Protein AF-A0A6B3EW42-F1 (afdb_monomer_lite)

Secondary structure (DSSP, 8-state):
----------TT--SHHHHHHHHHHHHHHHT-TTSEEEEEEEEGGGEEEEEEEEETTSPPEEEES-HHHHTTSHHHHHH-

Radius of gyration: 12.4 Å; chains: 1; bounding box: 29×25×30 Å

Sequence (80 aa):
DGWEASDTELDDVETLSDLTDLAREYAERTGAEDDTVLVYVEQEEGAWFGLVRVDGEDDPRVYVSAAQAAARSSYGEILL

Foldseek 3Di:
DDDDDDDDDCPVPQAPVSVQVVQCVVCVVVVNLQAKGWDFDADPPGHTFKIWIDRRPDDIDIDGNDLPVLVVDSVSVRRD

pLDDT: mean 91.96, std 5.32, range [69.5, 98.31]

Structure (mmCIF, N/CA/C/O backbone):
data_AF-A0A6B3EW42-F1
#
_entry.id   AF-A0A6B3EW42-F1
#
loop_
_atom_site.group_PDB
_atom_site.id
_atom_site.type_symbol
_atom_site.label_atom_id
_atom_site.label_alt_id
_atom_sit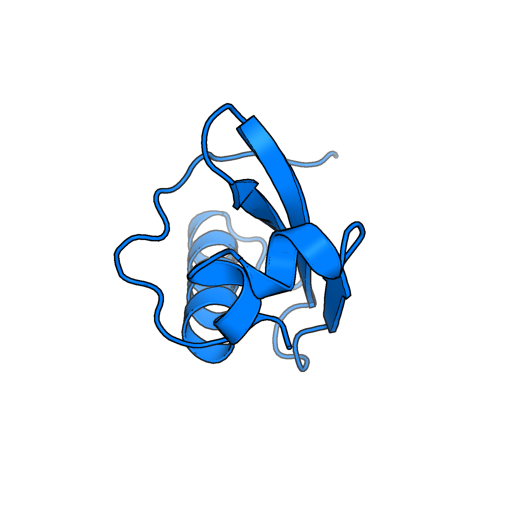e.label_comp_id
_atom_site.label_asym_id
_atom_site.label_entity_id
_atom_site.label_seq_id
_atom_site.pdbx_PDB_ins_code
_atom_site.Cartn_x
_atom_site.Cartn_y
_atom_site.Cartn_z
_atom_site.occupancy
_atom_site.B_iso_or_equiv
_atom_site.auth_seq_id
_atom_site.auth_comp_id
_atom_site.auth_asym_id
_atom_site.auth_atom_id
_atom_site.pdbx_PDB_model_num
ATOM 1 N N . ASP A 1 1 ? -13.709 16.388 4.138 1.00 69.50 1 ASP A N 1
ATOM 2 C CA . ASP A 1 1 ? -14.065 15.279 3.231 1.00 69.50 1 ASP A CA 1
ATOM 3 C C . ASP A 1 1 ? -13.091 15.224 2.072 1.00 69.50 1 ASP A C 1
ATOM 5 O O . ASP A 1 1 ? -13.241 15.959 1.100 1.00 69.50 1 ASP A O 1
ATOM 9 N N . GLY A 1 2 ? -12.036 14.431 2.208 1.00 86.75 2 GLY A N 1
ATOM 10 C CA . GLY A 1 2 ? -10.994 14.307 1.195 1.00 86.75 2 GLY A CA 1
ATOM 11 C C . GLY A 1 2 ? -9.871 13.403 1.680 1.00 86.75 2 GLY A C 1
ATOM 12 O O . GLY A 1 2 ? -9.855 13.021 2.844 1.00 86.75 2 GLY A O 1
ATOM 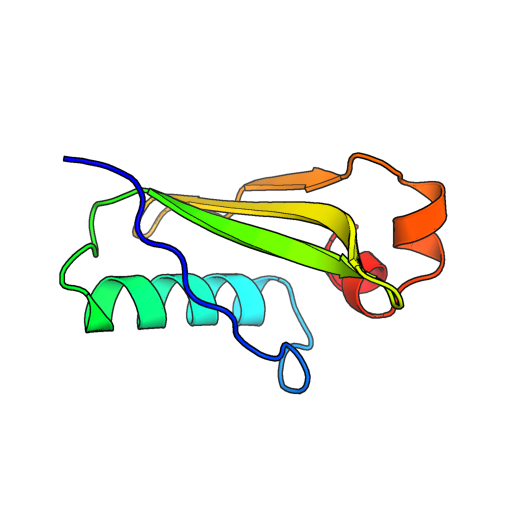13 N N . TRP A 1 3 ? -8.951 13.080 0.777 1.00 92.69 3 TRP A N 1
ATOM 14 C CA . TRP A 1 3 ? -7.757 12.308 1.103 1.00 92.69 3 TRP A CA 1
ATOM 15 C C . TRP A 1 3 ? -6.784 13.141 1.937 1.00 92.69 3 TRP A C 1
ATOM 17 O O . TRP A 1 3 ? -6.519 14.299 1.603 1.00 92.69 3 TRP A O 1
ATOM 27 N N . GLU A 1 4 ? -6.235 12.532 2.983 1.00 92.00 4 GLU A N 1
ATOM 28 C CA . GLU A 1 4 ? -5.054 13.027 3.683 1.00 92.00 4 GLU A CA 1
ATOM 29 C C . GLU A 1 4 ? -3.827 12.265 3.173 1.00 92.00 4 GLU A C 1
ATOM 31 O O . GLU A 1 4 ? -3.903 11.070 2.893 1.00 92.00 4 GLU A O 1
ATOM 36 N N . ALA A 1 5 ? -2.714 12.974 2.991 1.00 91.94 5 ALA A N 1
ATOM 37 C CA . ALA A 1 5 ? -1.468 12.399 2.506 1.00 91.94 5 ALA A CA 1
ATOM 38 C C . ALA A 1 5 ? -0.378 12.544 3.567 1.00 91.94 5 ALA A C 1
ATOM 40 O O . ALA A 1 5 ? -0.276 13.581 4.227 1.00 91.94 5 ALA A O 1
ATOM 41 N N . SER A 1 6 ? 0.456 11.518 3.682 1.00 91.56 6 SER A N 1
ATOM 42 C CA . SER A 1 6 ? 1.654 11.509 4.513 1.00 91.56 6 SER A CA 1
ATOM 43 C C . SER A 1 6 ? 2.771 10.806 3.758 1.00 91.56 6 SER A C 1
ATOM 45 O O . SER A 1 6 ? 2.534 9.763 3.154 1.00 91.56 6 SER A O 1
ATOM 47 N N . ASP A 1 7 ? 3.977 11.358 3.838 1.00 91.81 7 ASP A N 1
ATOM 48 C CA . ASP A 1 7 ? 5.199 10.672 3.424 1.00 91.81 7 ASP A CA 1
ATOM 49 C C . ASP A 1 7 ? 5.700 9.774 4.558 1.00 91.81 7 ASP A C 1
ATOM 51 O O . ASP A 1 7 ? 5.571 10.112 5.741 1.00 91.81 7 ASP A O 1
ATOM 55 N N . THR A 1 8 ? 6.261 8.625 4.193 1.00 91.06 8 THR A N 1
ATOM 56 C CA . THR A 1 8 ? 6.892 7.680 5.115 1.00 91.06 8 THR A CA 1
ATOM 57 C C . THR A 1 8 ? 7.979 6.906 4.379 1.00 91.06 8 THR A C 1
ATOM 59 O O . THR A 1 8 ? 7.844 6.622 3.188 1.00 91.06 8 THR A O 1
ATOM 62 N N . GLU A 1 9 ? 9.073 6.610 5.072 1.00 89.00 9 GLU A N 1
ATOM 63 C CA . GLU A 1 9 ? 10.161 5.809 4.521 1.00 89.00 9 GLU A CA 1
ATOM 64 C C . GLU A 1 9 ? 9.824 4.317 4.693 1.00 89.00 9 GLU A C 1
ATOM 66 O O . GLU A 1 9 ? 9.264 3.917 5.713 1.00 89.00 9 GLU A O 1
ATOM 71 N N . LEU A 1 10 ? 10.127 3.494 3.685 1.00 89.50 10 LEU A N 1
ATOM 72 C CA . LEU A 1 10 ? 9.779 2.064 3.663 1.00 89.50 10 LEU A CA 1
ATOM 73 C C . LEU A 1 10 ? 10.969 1.157 4.032 1.00 89.50 10 LEU A C 1
ATOM 75 O O . LEU A 1 10 ? 10.958 -0.026 3.704 1.00 89.50 10 LEU A O 1
ATOM 79 N N . ASP A 1 11 ? 11.998 1.690 4.695 1.00 87.94 11 ASP A N 1
ATOM 80 C CA . ASP A 1 11 ? 13.238 0.958 4.998 1.00 87.94 11 ASP A CA 1
ATOM 81 C C . ASP A 1 11 ? 13.033 -0.280 5.886 1.00 87.94 11 ASP A C 1
ATOM 83 O O . ASP A 1 11 ? 13.803 -1.234 5.793 1.00 87.94 11 ASP A O 1
ATOM 87 N N . ASP A 1 12 ? 11.995 -0.275 6.727 1.00 88.44 12 ASP A N 1
ATOM 88 C CA . ASP A 1 12 ? 11.656 -1.378 7.637 1.00 88.44 12 ASP A CA 1
ATOM 89 C C . ASP A 1 12 ? 10.650 -2.379 7.031 1.00 88.44 12 ASP A C 1
ATOM 91 O O . ASP A 1 12 ? 10.194 -3.299 7.708 1.00 88.44 12 ASP A O 1
ATOM 95 N N . VAL A 1 13 ? 10.271 -2.205 5.761 1.00 93.12 13 VAL A N 1
ATOM 96 C CA . VAL A 1 13 ? 9.280 -3.050 5.085 1.00 93.12 13 VAL A CA 1
ATOM 97 C C . VAL A 1 13 ? 9.979 -4.170 4.319 1.00 93.12 13 VAL A C 1
ATOM 99 O O . VAL A 1 13 ? 10.732 -3.921 3.378 1.00 93.12 13 VAL A O 1
ATOM 102 N N . GLU A 1 14 ? 9.653 -5.419 4.652 1.00 93.38 14 GLU A N 1
ATOM 103 C CA . GLU A 1 14 ? 10.246 -6.604 4.019 1.00 93.38 14 GLU A CA 1
ATOM 104 C C . GLU A 1 14 ? 9.209 -7.451 3.260 1.00 93.38 14 GLU A C 1
ATOM 106 O O . GLU A 1 14 ? 9.556 -8.252 2.391 1.00 93.38 14 GLU A O 1
ATOM 111 N N . THR A 1 15 ? 7.923 -7.284 3.568 1.00 95.19 15 THR A N 1
ATOM 112 C CA . THR A 1 15 ? 6.825 -8.103 3.051 1.00 95.19 15 THR A CA 1
ATOM 113 C C . THR A 1 15 ? 5.560 -7.287 2.781 1.00 95.19 15 THR A C 1
ATOM 115 O O . THR A 1 15 ? 5.396 -6.151 3.224 1.00 95.19 15 THR A O 1
ATOM 118 N N . LEU A 1 16 ? 4.607 -7.891 2.058 1.00 96.31 16 LEU A N 1
ATOM 119 C CA . LEU A 1 16 ? 3.302 -7.269 1.819 1.00 96.31 16 LEU A CA 1
ATOM 120 C C . LEU A 1 16 ? 2.507 -7.096 3.124 1.00 96.31 16 LEU A C 1
ATOM 122 O O . LEU A 1 16 ? 1.690 -6.179 3.222 1.00 96.31 16 LEU A O 1
ATOM 126 N N . SER A 1 17 ? 2.748 -7.958 4.121 1.00 96.19 17 SER A N 1
ATOM 127 C CA . SER A 1 17 ? 2.154 -7.795 5.451 1.00 96.19 17 SER A CA 1
ATOM 128 C C . SER A 1 17 ? 2.653 -6.509 6.091 1.00 96.19 17 SER A C 1
ATOM 130 O O . SER A 1 17 ? 1.826 -5.724 6.527 1.00 96.19 17 SER A O 1
ATOM 132 N N . ASP A 1 18 ? 3.956 -6.225 6.023 1.00 96.38 18 ASP A N 1
ATOM 133 C CA . ASP A 1 18 ? 4.530 -5.016 6.628 1.00 96.38 18 ASP A CA 1
ATOM 134 C C . ASP A 1 18 ? 3.945 -3.735 6.005 1.00 96.38 18 ASP A C 1
ATOM 136 O O . ASP A 1 18 ? 3.611 -2.793 6.719 1.00 96.38 18 ASP A O 1
ATOM 140 N N . LEU A 1 19 ? 3.710 -3.714 4.683 1.00 96.19 19 LEU A N 1
ATOM 141 C CA . LEU A 1 19 ? 2.994 -2.606 4.021 1.00 96.19 19 LEU A CA 1
ATOM 142 C C . LEU A 1 19 ? 1.538 -2.480 4.485 1.00 96.19 19 LEU A C 1
ATOM 144 O O . LEU A 1 19 ? 1.003 -1.375 4.581 1.00 96.19 19 LEU A O 1
ATOM 148 N N . THR A 1 20 ? 0.881 -3.612 4.723 1.00 97.31 20 THR A N 1
ATOM 149 C CA . THR A 1 20 ? -0.511 -3.643 5.184 1.00 97.31 20 THR A CA 1
ATOM 150 C C . THR A 1 20 ? -0.612 -3.150 6.623 1.00 97.31 20 THR A C 1
ATOM 152 O O . THR A 1 20 ? -1.499 -2.358 6.939 1.00 97.31 20 THR A O 1
ATOM 155 N N . ASP A 1 21 ? 0.320 -3.569 7.474 1.00 96.19 21 ASP A N 1
ATOM 156 C CA . ASP A 1 21 ? 0.412 -3.160 8.870 1.00 96.19 21 ASP A CA 1
ATOM 157 C C . ASP A 1 21 ? 0.749 -1.664 8.980 1.00 96.19 21 ASP A C 1
ATOM 159 O O . ASP A 1 21 ? 0.085 -0.947 9.726 1.00 96.19 21 ASP A O 1
ATOM 163 N N . LEU A 1 22 ? 1.662 -1.150 8.147 1.00 95.88 22 LEU A N 1
ATOM 164 C CA . LEU A 1 22 ? 1.956 0.286 8.042 1.00 95.88 22 LEU A CA 1
ATOM 165 C C . LEU A 1 22 ? 0.707 1.112 7.681 1.00 95.88 22 LEU A C 1
ATOM 167 O O . LEU A 1 22 ? 0.456 2.171 8.260 1.00 95.88 22 LEU A O 1
ATOM 171 N N . ALA A 1 23 ? -0.097 0.631 6.729 1.00 96.25 23 ALA A N 1
ATOM 172 C CA . ALA A 1 23 ? -1.335 1.296 6.331 1.00 96.25 23 ALA A CA 1
ATOM 173 C C . ALA A 1 23 ? -2.373 1.319 7.466 1.00 96.25 23 ALA A C 1
ATOM 175 O O . ALA A 1 23 ? -3.040 2.336 7.671 1.00 96.25 23 ALA A O 1
ATOM 176 N N . ARG A 1 24 ? -2.495 0.218 8.219 1.00 96.62 24 ARG A N 1
ATOM 177 C CA . ARG A 1 24 ? -3.413 0.110 9.362 1.00 96.62 24 ARG A CA 1
ATOM 178 C C . ARG A 1 24 ? -2.976 0.981 10.532 1.00 96.62 24 ARG A C 1
ATOM 180 O O . ARG A 1 24 ? -3.804 1.714 11.061 1.00 96.62 24 ARG A O 1
ATOM 187 N N . GLU A 1 25 ? -1.684 1.020 10.850 1.00 95.50 25 GLU A N 1
ATOM 188 C CA . GLU A 1 25 ? -1.158 1.913 11.890 1.00 95.50 25 GLU A CA 1
ATOM 189 C C . GLU A 1 25 ? -1.443 3.388 11.552 1.00 95.50 25 GLU A C 1
ATOM 191 O O . GLU A 1 25 ? -1.838 4.180 12.414 1.00 95.50 25 GLU A O 1
ATOM 196 N N . TYR A 1 26 ? -1.302 3.771 10.277 1.00 95.38 26 TYR A N 1
ATOM 197 C CA . TYR A 1 26 ? -1.679 5.108 9.821 1.00 95.38 26 TYR A CA 1
ATOM 198 C C . TYR A 1 26 ? -3.179 5.387 10.023 1.00 95.38 26 TYR A C 1
ATOM 200 O O . TYR A 1 26 ? -3.539 6.461 10.522 1.00 95.38 26 TYR A O 1
ATOM 208 N N . ALA A 1 27 ? -4.048 4.435 9.670 1.00 95.75 27 ALA A N 1
ATOM 209 C CA . ALA A 1 27 ? -5.493 4.544 9.864 1.00 95.75 27 ALA A CA 1
ATOM 210 C C . ALA A 1 27 ? -5.854 4.707 11.349 1.00 95.75 27 ALA A C 1
ATOM 212 O O . ALA A 1 27 ? -6.566 5.643 11.711 1.00 95.75 27 ALA A O 1
ATOM 213 N N . GLU A 1 28 ? -5.286 3.879 12.228 1.00 95.94 28 GLU A N 1
ATOM 214 C CA . GLU A 1 28 ? -5.463 3.973 13.682 1.00 95.94 28 GLU A CA 1
ATOM 215 C C . GLU A 1 28 ? -5.022 5.342 14.221 1.00 95.94 28 GLU A C 1
ATOM 217 O O . GLU A 1 28 ? -5.727 5.982 15.004 1.00 95.94 28 GLU A O 1
ATOM 222 N N . ARG A 1 29 ? -3.871 5.850 13.764 1.00 94.62 29 ARG A N 1
ATOM 223 C CA . ARG A 1 29 ? -3.332 7.147 14.203 1.00 94.62 29 ARG A CA 1
ATOM 224 C C . ARG A 1 29 ? -4.190 8.336 13.763 1.00 94.62 29 ARG A C 1
ATOM 226 O O . ARG A 1 29 ? -4.131 9.395 14.394 1.00 94.62 29 ARG A O 1
ATOM 233 N N . THR A 1 30 ? -4.945 8.188 12.680 1.00 93.94 30 THR A N 1
ATOM 234 C CA . THR A 1 30 ? -5.794 9.241 12.103 1.00 93.94 30 THR A CA 1
ATOM 235 C C . THR A 1 30 ? -7.282 9.073 12.427 1.00 93.94 30 THR A C 1
ATOM 237 O O . THR A 1 30 ? -8.054 10.000 12.181 1.00 93.94 30 THR A O 1
ATOM 240 N N . GLY A 1 31 ? -7.678 7.959 13.055 1.00 94.12 31 GLY A N 1
ATOM 241 C CA . GLY A 1 31 ? -9.075 7.631 13.359 1.00 94.12 31 GLY A CA 1
ATOM 242 C C . GLY A 1 31 ? -9.883 7.239 12.119 1.00 94.12 31 GLY A C 1
ATOM 243 O O . GLY A 1 31 ? -11.066 7.565 12.029 1.00 94.12 31 GLY A O 1
ATOM 244 N N . ALA A 1 32 ? -9.215 6.615 11.148 1.00 92.88 32 ALA A N 1
ATOM 245 C CA . ALA A 1 32 ? -9.734 6.231 9.839 1.00 92.88 32 ALA A CA 1
ATOM 246 C C . ALA A 1 32 ? -9.733 4.698 9.660 1.00 92.88 32 ALA A C 1
ATOM 248 O O . ALA A 1 32 ? -9.525 4.198 8.560 1.00 92.88 32 ALA A O 1
ATOM 249 N N . GLU A 1 33 ? -9.916 3.941 10.750 1.00 94.94 33 GLU A N 1
ATOM 250 C CA . GLU A 1 33 ? -9.778 2.471 10.793 1.00 94.94 33 GLU A CA 1
ATOM 251 C C . GLU A 1 33 ? -10.682 1.733 9.788 1.00 94.94 33 GLU A C 1
ATOM 253 O O . GLU A 1 33 ? -10.302 0.689 9.261 1.00 94.94 33 GLU A O 1
ATOM 258 N N . ASP A 1 34 ? -11.860 2.293 9.502 1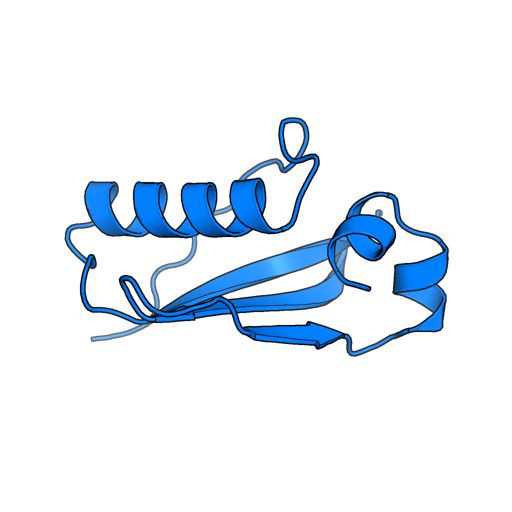.00 94.50 34 ASP A N 1
ATOM 259 C CA . ASP A 1 34 ? -12.836 1.744 8.553 1.00 94.50 34 ASP A CA 1
ATOM 260 C C . ASP A 1 34 ? -12.685 2.308 7.121 1.00 94.50 34 ASP A C 1
ATOM 262 O O . ASP A 1 34 ? -13.411 1.895 6.211 1.00 94.50 34 ASP A O 1
ATOM 266 N N . ASP A 1 35 ? -11.776 3.265 6.905 1.00 95.31 35 ASP A N 1
ATOM 267 C CA . ASP A 1 35 ? -11.580 3.926 5.614 1.00 95.31 35 ASP A CA 1
ATOM 268 C C . ASP A 1 35 ? -10.525 3.210 4.750 1.00 95.31 35 ASP A C 1
ATOM 270 O O . ASP A 1 35 ? -9.698 2.417 5.205 1.00 95.31 35 ASP A O 1
ATOM 274 N N . THR A 1 36 ? -10.537 3.506 3.448 1.00 96.69 36 THR A N 1
ATOM 275 C CA . THR A 1 36 ? -9.510 3.018 2.523 1.00 96.69 36 THR A CA 1
ATOM 276 C C . THR A 1 36 ? -8.202 3.783 2.716 1.00 96.69 36 THR A C 1
ATOM 278 O O . THR A 1 36 ? -8.167 5.004 2.552 1.00 96.69 36 THR A O 1
ATOM 281 N N . VAL A 1 37 ? -7.098 3.056 2.900 1.00 97.69 37 VAL A N 1
ATOM 282 C CA . VAL A 1 37 ? -5.732 3.593 2.849 1.00 97.69 37 VAL A CA 1
ATOM 283 C C . VAL A 1 37 ? -5.036 3.131 1.571 1.00 97.69 37 VAL A C 1
ATOM 285 O O . VAL A 1 37 ? -5.127 1.970 1.163 1.00 97.69 37 VAL A O 1
ATOM 288 N N . LEU A 1 38 ? -4.338 4.061 0.916 1.00 97.25 38 LEU A N 1
ATOM 289 C CA . LEU A 1 38 ? -3.545 3.803 -0.282 1.00 97.25 38 LEU A CA 1
ATOM 290 C C . LEU A 1 38 ? -2.070 4.043 0.023 1.00 97.25 38 LEU A C 1
ATOM 292 O O . LEU A 1 38 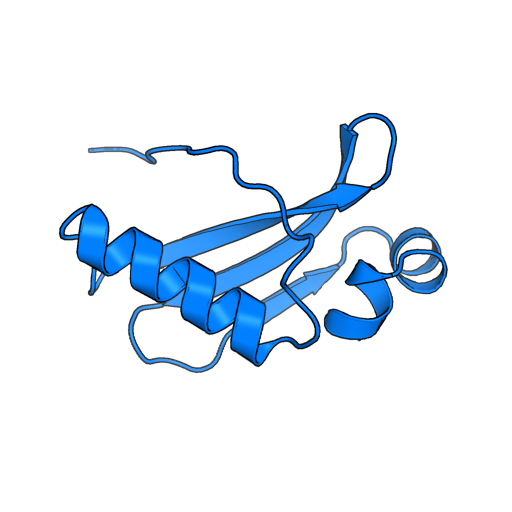? -1.664 5.184 0.235 1.00 97.25 38 LEU A O 1
ATOM 296 N N . VAL A 1 39 ? -1.269 2.981 -0.021 1.00 96.25 39 VAL A N 1
ATOM 297 C CA . VAL A 1 39 ? 0.190 3.090 0.003 1.00 96.25 39 VAL A CA 1
ATOM 298 C C . VAL A 1 39 ? 0.668 3.202 -1.433 1.00 96.25 39 VAL A C 1
ATOM 300 O O . VAL A 1 39 ? 0.502 2.276 -2.232 1.00 96.25 39 VAL A O 1
ATOM 303 N N . TYR A 1 40 ? 1.240 4.349 -1.771 1.00 94.75 40 TYR A N 1
ATOM 304 C CA . TYR A 1 40 ? 1.914 4.547 -3.044 1.00 94.75 40 TYR A CA 1
ATOM 305 C C . TYR A 1 40 ? 3.377 4.143 -2.879 1.00 94.75 40 TYR A C 1
ATOM 307 O O . TYR A 1 40 ? 4.006 4.488 -1.883 1.00 94.75 40 TYR A O 1
ATOM 315 N N . VAL A 1 41 ? 3.914 3.402 -3.847 1.00 92.88 41 VAL A N 1
ATOM 316 C CA . VAL A 1 41 ? 5.295 2.911 -3.814 1.00 92.88 41 VAL A CA 1
ATOM 317 C C . VAL A 1 41 ? 6.064 3.519 -4.979 1.00 92.88 41 VAL A C 1
ATOM 319 O O . VAL A 1 41 ? 5.695 3.341 -6.151 1.00 92.88 41 VAL A O 1
ATOM 322 N N . GLU A 1 42 ? 7.125 4.247 -4.649 1.00 89.94 42 GLU A N 1
ATOM 323 C CA . GLU A 1 42 ? 8.053 4.841 -5.605 1.00 89.94 42 GLU A CA 1
ATOM 324 C C . GLU A 1 42 ? 9.410 4.138 -5.629 1.00 89.94 42 GLU A C 1
ATOM 326 O O . GLU A 1 42 ? 9.794 3.398 -4.726 1.00 89.94 42 GLU A O 1
ATOM 331 N N . GLN A 1 43 ? 10.112 4.347 -6.736 1.00 83.19 43 GLN A N 1
ATOM 332 C CA . GLN A 1 43 ? 11.525 4.041 -6.914 1.00 83.19 43 GLN A CA 1
ATOM 333 C C . GLN A 1 43 ? 12.361 5.299 -6.675 1.00 83.19 43 GLN A C 1
ATOM 335 O O . GLN A 1 43 ? 11.825 6.406 -6.573 1.00 83.19 43 GLN A O 1
ATOM 340 N N . GLU A 1 44 ? 13.685 5.126 -6.704 1.00 79.94 44 GLU A N 1
ATOM 341 C CA . GLU A 1 44 ? 14.633 6.238 -6.774 1.00 79.94 44 GLU A CA 1
ATOM 342 C C . GLU A 1 44 ? 14.184 7.304 -7.792 1.00 79.94 44 GLU A C 1
ATOM 344 O O . GLU A 1 44 ? 13.650 6.996 -8.862 1.00 79.94 44 GLU A O 1
ATOM 349 N N . GLU A 1 45 ? 14.415 8.570 -7.440 1.00 83.12 45 GLU A N 1
ATOM 350 C CA . GLU A 1 45 ? 14.066 9.745 -8.252 1.00 83.12 45 GLU A CA 1
ATOM 351 C C . GLU A 1 45 ? 12.549 10.012 -8.412 1.00 83.12 45 GLU A C 1
ATOM 353 O O . GLU A 1 45 ? 12.145 10.756 -9.308 1.00 83.12 45 GLU A O 1
ATOM 358 N N . GLY A 1 46 ? 11.705 9.469 -7.523 1.00 82.25 46 GLY A N 1
ATOM 359 C CA . GLY A 1 46 ? 10.283 9.833 -7.399 1.00 82.25 46 GLY A CA 1
ATOM 360 C C . GLY A 1 46 ? 9.347 9.131 -8.389 1.00 82.25 46 GLY A C 1
ATOM 361 O O . GLY A 1 46 ? 8.264 9.628 -8.720 1.00 82.25 46 GLY A O 1
ATOM 362 N N . ALA A 1 47 ? 9.784 8.003 -8.955 1.00 87.12 47 ALA A N 1
ATOM 363 C CA . ALA A 1 47 ? 9.021 7.271 -9.959 1.00 87.12 47 ALA A CA 1
ATOM 364 C C . ALA A 1 47 ? 8.064 6.256 -9.312 1.00 87.12 47 ALA A C 1
ATOM 366 O O . ALA A 1 47 ? 8.461 5.151 -8.944 1.00 87.12 47 ALA A O 1
ATOM 367 N N . TRP A 1 48 ? 6.780 6.603 -9.241 1.00 91.38 48 TRP A N 1
ATOM 368 C CA . TRP A 1 48 ? 5.715 5.722 -8.753 1.00 91.38 48 TRP A CA 1
ATOM 369 C C . TRP A 1 48 ? 5.475 4.521 -9.673 1.00 91.38 48 TRP A C 1
ATOM 371 O O . TRP A 1 48 ? 5.297 4.677 -10.885 1.00 91.38 48 TRP A O 1
ATOM 381 N N . PHE A 1 49 ? 5.401 3.320 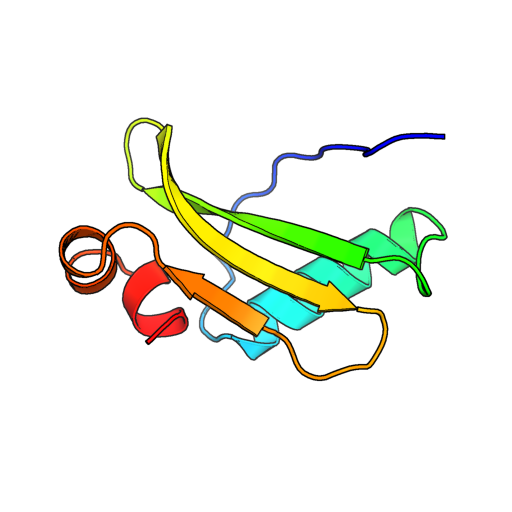-9.099 1.00 92.50 49 PHE A N 1
ATOM 382 C CA . PHE A 1 49 ? 5.186 2.088 -9.870 1.00 92.50 49 PHE A CA 1
ATOM 383 C C . PHE A 1 49 ? 4.210 1.096 -9.228 1.00 92.50 49 PHE A C 1
ATOM 385 O O . PHE A 1 49 ? 3.705 0.214 -9.932 1.00 92.50 49 PHE A O 1
ATOM 392 N N . GLY A 1 50 ? 3.944 1.231 -7.928 1.00 93.75 50 GLY A N 1
ATOM 393 C CA . GLY A 1 50 ? 3.098 0.326 -7.159 1.00 93.75 50 GLY A CA 1
ATOM 394 C C . GLY A 1 50 ? 2.061 1.069 -6.326 1.00 93.75 50 GLY A C 1
ATOM 395 O O . GLY A 1 50 ? 2.284 2.200 -5.897 1.00 93.75 50 GLY A O 1
ATOM 396 N N . LEU A 1 51 ? 0.924 0.418 -6.106 1.00 95.94 51 LEU A N 1
ATOM 397 C CA . LEU A 1 51 ? -0.103 0.852 -5.171 1.00 95.94 51 LEU A CA 1
ATOM 398 C C . LEU A 1 51 ? -0.617 -0.355 -4.392 1.00 95.94 51 LEU A C 1
ATOM 400 O O . LEU A 1 51 ? -1.009 -1.358 -4.994 1.00 95.94 51 LEU A O 1
ATOM 404 N N . VAL A 1 52 ? -0.646 -0.236 -3.069 1.00 97.38 52 VAL A N 1
ATOM 405 C CA . VAL A 1 52 ? -1.286 -1.196 -2.166 1.00 97.38 52 VAL A CA 1
ATOM 406 C C . VAL A 1 52 ? -2.509 -0.526 -1.563 1.00 97.38 52 VAL A C 1
ATOM 408 O O . VAL A 1 52 ? -2.410 0.526 -0.937 1.00 97.38 52 VAL A O 1
ATOM 411 N N . ARG A 1 53 ? -3.678 -1.118 -1.793 1.00 98.25 53 ARG A N 1
ATOM 412 C CA . ARG A 1 53 ? -4.938 -0.683 -1.197 1.00 98.25 53 ARG A CA 1
ATOM 413 C C . ARG A 1 53 ? -5.270 -1.577 -0.016 1.00 98.25 53 ARG A C 1
ATOM 415 O O . ARG A 1 53 ? -5.353 -2.792 -0.195 1.00 98.25 53 ARG A O 1
ATOM 422 N N . VAL A 1 54 ? -5.525 -0.959 1.126 1.00 98.31 54 VAL A N 1
ATOM 423 C CA . VAL A 1 54 ? -6.013 -1.615 2.339 1.00 98.31 54 VAL A CA 1
ATOM 424 C C . VAL A 1 54 ? -7.369 -1.011 2.678 1.00 98.31 54 VAL A C 1
ATOM 426 O O . VAL A 1 54 ? -7.500 0.207 2.759 1.00 98.31 54 VAL A O 1
ATOM 429 N N . ASP A 1 55 ? -8.381 -1.864 2.806 1.00 97.44 55 ASP A N 1
ATOM 430 C CA . ASP A 1 55 ? -9.746 -1.478 3.162 1.00 97.44 55 ASP A CA 1
ATOM 431 C C . ASP A 1 55 ? -10.028 -2.040 4.570 1.00 97.44 55 ASP A C 1
ATOM 433 O O . ASP A 1 55 ? -10.438 -3.192 4.711 1.00 97.44 55 ASP A O 1
ATOM 437 N N . GLY A 1 56 ? -9.709 -1.273 5.620 1.00 94.38 56 GLY A N 1
ATOM 438 C CA . GLY A 1 56 ? -9.780 -1.732 7.014 1.00 94.38 56 GLY A CA 1
ATOM 439 C C . GLY A 1 56 ? -9.038 -3.056 7.273 1.00 94.38 56 GLY A C 1
ATOM 440 O O . GLY A 1 56 ? -7.821 -3.172 7.083 1.00 94.38 56 GLY A O 1
ATOM 441 N N . GLU A 1 57 ? -9.774 -4.079 7.714 1.00 93.31 57 GLU A N 1
ATOM 442 C CA . GLU A 1 57 ? -9.238 -5.415 8.026 1.00 93.31 57 GLU A CA 1
ATOM 443 C C . GLU A 1 57 ? -9.207 -6.384 6.824 1.00 93.31 57 GLU A C 1
ATOM 445 O O . GLU A 1 57 ? -8.701 -7.502 6.960 1.00 93.31 57 GLU A O 1
ATOM 450 N N . ASP A 1 58 ? -9.696 -5.981 5.646 1.00 96.88 58 ASP A N 1
ATOM 451 C CA . ASP A 1 58 ? -9.684 -6.832 4.450 1.00 96.88 58 ASP A CA 1
ATOM 452 C C . ASP A 1 58 ? -8.257 -7.107 3.934 1.00 96.88 58 ASP A C 1
ATOM 454 O O . ASP A 1 58 ? -7.304 -6.369 4.209 1.00 96.88 58 ASP A O 1
ATOM 458 N N . ASP A 1 59 ? -8.119 -8.174 3.136 1.00 97.00 59 ASP A N 1
ATOM 459 C CA . ASP A 1 59 ? -6.867 -8.506 2.446 1.00 97.00 59 ASP A CA 1
ATOM 460 C C . ASP A 1 59 ? -6.419 -7.361 1.509 1.00 97.00 59 ASP A C 1
ATOM 462 O O . ASP A 1 59 ? -7.240 -6.817 0.750 1.00 97.00 59 ASP A O 1
ATOM 466 N N . PRO A 1 60 ? -5.112 -7.031 1.475 1.00 97.81 60 PRO A N 1
ATOM 467 C CA . PRO A 1 60 ? -4.594 -5.954 0.644 1.00 97.81 60 PRO A CA 1
ATOM 468 C C . PRO A 1 60 ? -4.738 -6.270 -0.850 1.00 97.81 60 PRO A C 1
ATOM 470 O O . PRO A 1 60 ? -4.616 -7.413 -1.300 1.00 97.81 60 PRO A O 1
ATOM 473 N N . ARG A 1 61 ? -4.938 -5.228 -1.663 1.00 98.12 61 ARG A N 1
ATOM 474 C CA . ARG A 1 61 ? -4.957 -5.334 -3.130 1.00 98.12 61 ARG A CA 1
ATOM 475 C C . ARG A 1 61 ? -3.811 -4.557 -3.743 1.00 98.12 61 ARG A C 1
ATOM 477 O O . ARG A 1 61 ? -3.709 -3.348 -3.553 1.00 98.12 61 ARG A O 1
ATOM 484 N N . VAL A 1 62 ? -3.009 -5.247 -4.544 1.00 97.06 62 VAL A N 1
ATOM 485 C CA . VAL A 1 62 ? -1.824 -4.681 -5.188 1.00 97.06 62 VAL A CA 1
ATOM 486 C C . VAL A 1 62 ? -2.100 -4.347 -6.653 1.00 97.06 62 VAL A C 1
ATOM 488 O O . VAL A 1 62 ? -2.686 -5.141 -7.392 1.00 97.06 62 VAL A O 1
ATOM 491 N N . TYR A 1 63 ? -1.636 -3.177 -7.083 1.00 96.12 63 TYR A N 1
ATOM 492 C CA . TYR A 1 63 ? -1.601 -2.750 -8.477 1.00 96.12 63 TYR A CA 1
ATOM 493 C C . TYR A 1 63 ? -0.179 -2.328 -8.843 1.00 96.12 63 TYR A C 1
ATOM 495 O O . TYR A 1 63 ? 0.414 -1.488 -8.172 1.00 96.12 63 TYR A O 1
ATOM 503 N N . VAL A 1 64 ? 0.352 -2.869 -9.941 1.00 94.94 64 VAL A N 1
ATOM 504 C CA . VAL A 1 64 ? 1.677 -2.516 -10.473 1.00 94.94 64 VAL A CA 1
ATOM 505 C C . VAL A 1 64 ? 1.510 -1.913 -11.864 1.00 94.94 64 VAL A C 1
ATOM 507 O O . VAL A 1 64 ? 1.006 -2.568 -12.777 1.00 94.94 64 VAL A O 1
ATOM 510 N N . SER A 1 65 ? 1.932 -0.661 -12.040 1.00 92.88 65 SER A N 1
ATOM 511 C CA . SER A 1 65 ? 1.807 0.070 -13.312 1.00 92.88 65 SER A CA 1
ATOM 512 C C . SER A 1 65 ? 2.963 -0.217 -14.276 1.00 92.88 65 SER A C 1
ATOM 514 O O . SER A 1 65 ? 2.799 -0.123 -15.493 1.00 92.88 65 SER A O 1
ATOM 516 N N . ALA A 1 66 ? 4.126 -0.607 -13.743 1.00 89.69 66 ALA A N 1
ATOM 517 C CA . ALA A 1 66 ? 5.341 -0.864 -14.505 1.00 89.69 66 ALA A CA 1
ATOM 518 C C . ALA A 1 66 ? 6.052 -2.135 -14.013 1.00 89.69 66 ALA A C 1
ATOM 520 O O . ALA A 1 66 ? 7.003 -2.076 -13.235 1.00 89.69 66 ALA A O 1
ATOM 521 N N . ALA A 1 67 ? 5.635 -3.300 -14.519 1.00 86.06 67 ALA A N 1
ATOM 522 C CA . ALA A 1 67 ? 6.186 -4.599 -14.109 1.00 86.06 67 ALA A CA 1
ATOM 523 C C . ALA A 1 67 ? 7.715 -4.707 -14.279 1.00 86.06 67 ALA A C 1
ATOM 525 O O . ALA A 1 67 ? 8.389 -5.343 -13.478 1.00 86.06 67 ALA A O 1
ATOM 526 N N . GLN A 1 68 ? 8.287 -4.054 -15.299 1.00 86.38 68 GLN A N 1
ATOM 527 C CA . GLN A 1 68 ? 9.740 -4.043 -15.498 1.00 86.38 68 GLN A CA 1
ATOM 528 C C . GLN A 1 68 ? 10.479 -3.212 -14.436 1.00 86.38 68 GLN A C 1
ATOM 530 O O . GLN A 1 68 ? 11.609 -3.546 -14.089 1.00 86.38 68 GLN A O 1
ATOM 535 N N . ALA A 1 69 ? 9.869 -2.125 -13.955 1.00 84.06 69 ALA A N 1
ATOM 536 C CA . ALA A 1 69 ? 10.428 -1.321 -12.874 1.00 84.06 69 ALA A CA 1
ATOM 537 C C . ALA A 1 69 ? 10.315 -2.077 -11.546 1.00 84.06 69 ALA A C 1
ATOM 539 O O . ALA A 1 69 ? 11.311 -2.179 -10.838 1.00 84.06 69 ALA A O 1
ATOM 540 N N . ALA A 1 70 ? 9.154 -2.690 -11.278 1.00 87.06 70 ALA A N 1
ATOM 541 C CA . ALA A 1 70 ? 8.949 -3.550 -10.115 1.00 87.06 70 ALA A CA 1
ATOM 542 C C . ALA A 1 70 ? 9.996 -4.673 -10.057 1.00 87.06 70 ALA A C 1
ATOM 544 O O . ALA A 1 70 ? 10.704 -4.805 -9.071 1.00 87.06 70 ALA A O 1
ATOM 545 N N . ALA A 1 71 ? 10.220 -5.394 -11.159 1.00 86.06 71 ALA A N 1
ATOM 546 C CA . ALA A 1 71 ? 11.209 -6.475 -11.214 1.00 86.06 71 ALA A CA 1
ATOM 547 C C . ALA A 1 71 ? 12.675 -6.042 -10.972 1.00 86.06 71 ALA A C 1
ATOM 549 O O . ALA A 1 71 ? 13.565 -6.888 -10.944 1.00 86.06 71 ALA A O 1
ATOM 550 N N . ARG A 1 72 ? 12.957 -4.738 -10.873 1.00 84.44 72 ARG A N 1
ATOM 551 C CA . ARG A 1 72 ? 14.287 -4.174 -10.587 1.00 84.44 72 ARG A CA 1
ATOM 552 C C . ARG A 1 72 ? 14.341 -3.419 -9.255 1.00 84.44 72 ARG A C 1
ATOM 554 O O . ARG A 1 72 ? 15.375 -2.834 -8.955 1.00 84.44 72 ARG A O 1
ATOM 561 N N . SER A 1 73 ? 13.238 -3.390 -8.512 1.00 83.06 73 SER A N 1
ATOM 562 C CA . SER A 1 73 ? 13.082 -2.702 -7.231 1.00 83.06 73 SER A CA 1
ATOM 563 C C . SER A 1 73 ? 13.122 -3.701 -6.084 1.00 83.06 73 SER A C 1
ATOM 565 O O . SER A 1 73 ? 12.488 -4.750 -6.196 1.00 83.06 73 SER A O 1
ATOM 567 N N . SER A 1 74 ? 13.740 -3.342 -4.955 1.00 84.12 74 SER A N 1
ATOM 568 C CA . SER A 1 74 ? 13.578 -4.097 -3.703 1.00 84.12 74 SER A CA 1
ATOM 569 C C . SER A 1 74 ? 12.102 -4.176 -3.299 1.00 84.12 74 SER A C 1
ATOM 571 O O . SER A 1 74 ? 11.599 -5.249 -2.987 1.00 84.12 74 SER A O 1
ATOM 573 N N . TYR A 1 75 ? 11.360 -3.071 -3.432 1.00 87.75 75 TYR A N 1
ATOM 574 C CA . TYR A 1 75 ? 9.928 -3.041 -3.130 1.00 87.75 75 TYR A CA 1
ATOM 575 C C . TYR A 1 75 ? 9.081 -3.778 -4.168 1.00 87.75 75 TYR A C 1
ATOM 577 O O . TYR A 1 75 ? 7.959 -4.171 -3.889 1.00 87.75 75 TYR A O 1
ATOM 585 N N . GLY A 1 76 ? 9.581 -3.988 -5.382 1.00 86.75 76 GLY A N 1
ATOM 586 C CA . GLY A 1 76 ? 8.833 -4.730 -6.388 1.00 86.75 76 GLY A CA 1
ATOM 587 C C . GLY A 1 76 ? 8.828 -6.237 -6.149 1.00 86.75 76 GLY A C 1
ATOM 588 O O . GLY A 1 76 ? 7.868 -6.880 -6.555 1.00 86.75 76 GLY A O 1
ATOM 589 N N . GLU A 1 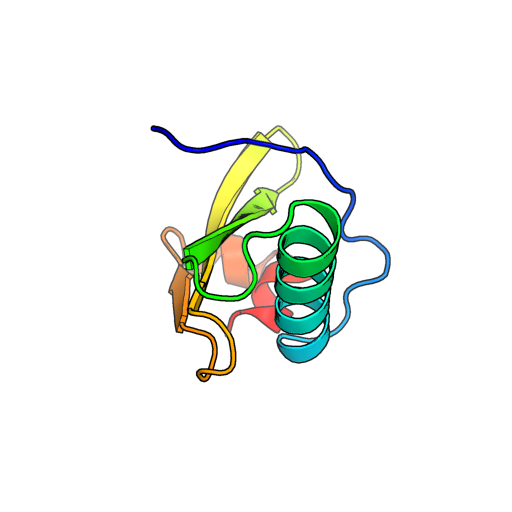77 ? 9.828 -6.785 -5.451 1.00 86.62 77 GLU A N 1
ATOM 590 C CA . GLU A 1 77 ? 9.789 -8.171 -4.955 1.00 86.62 77 GLU A CA 1
ATOM 591 C C . GLU A 1 77 ? 8.674 -8.362 -3.916 1.00 86.62 77 GLU A C 1
ATOM 593 O O . GLU A 1 77 ? 8.036 -9.407 -3.882 1.00 86.62 77 GLU A O 1
ATOM 598 N N . ILE A 1 78 ? 8.370 -7.321 -3.136 1.00 91.44 78 ILE A N 1
ATOM 599 C CA . ILE A 1 78 ? 7.282 -7.324 -2.148 1.00 91.44 78 ILE A CA 1
ATOM 600 C C . ILE A 1 78 ? 5.897 -7.353 -2.824 1.00 91.44 78 ILE A C 1
ATOM 602 O O . ILE A 1 78 ? 4.933 -7.875 -2.263 1.00 91.44 78 ILE A O 1
ATOM 606 N N . LEU A 1 79 ? 5.784 -6.783 -4.029 1.00 90.69 79 LEU A N 1
ATOM 607 C CA . LEU A 1 79 ? 4.514 -6.584 -4.737 1.00 90.69 79 LEU A CA 1
ATOM 608 C C . LEU A 1 79 ? 4.159 -7.689 -5.757 1.00 90.69 79 LEU A C 1
ATOM 610 O O . LEU A 1 79 ? 3.064 -7.621 -6.326 1.00 90.69 79 LEU A O 1
ATOM 614 N N . LEU A 1 80 ? 5.053 -8.648 -6.041 1.00 84.25 80 LEU A N 1
ATOM 615 C CA . LEU A 1 80 ? 4.911 -9.671 -7.100 1.00 84.25 80 LEU A CA 1
ATOM 616 C C . LEU A 1 80 ? 4.814 -11.097 -6.546 1.00 84.25 80 LEU A C 1
ATOM 618 O O . LEU A 1 80 ? 3.989 -11.861 -7.101 1.00 84.25 80 LEU A O 1
#